Protein AF-A0A3C0HEJ2-F1 (afdb_monomer_lite)

pLDDT: mean 77.93, std 8.69, range [60.25, 93.19]

Structure (mmCIF, N/CA/C/O backbone):
data_AF-A0A3C0HEJ2-F1
#
_entry.id   AF-A0A3C0HEJ2-F1
#
loop_
_atom_site.group_PDB
_atom_site.id
_atom_site.type_symbol
_atom_site.label_atom_id
_atom_site.label_alt_id
_atom_site.label_comp_id
_atom_site.label_asym_id
_atom_site.label_entity_id
_atom_site.label_seq_id
_atom_site.pdbx_PDB_ins_code
_atom_site.Cartn_x
_atom_site.Cartn_y
_atom_site.Cartn_z
_atom_site.occupancy
_atom_site.B_iso_or_equiv
_atom_site.auth_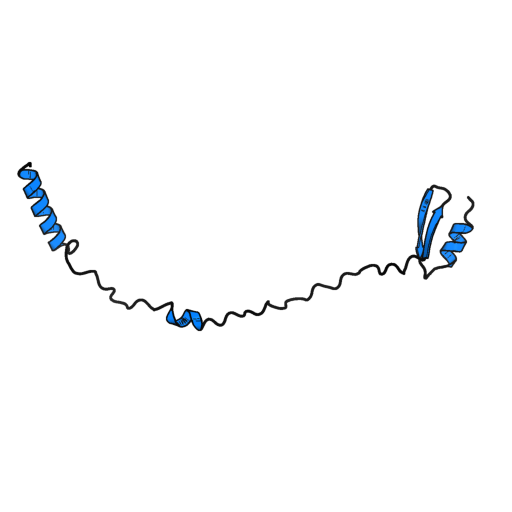seq_id
_atom_site.auth_comp_id
_atom_site.auth_asym_id
_atom_site.auth_atom_id
_atom_site.pdbx_PDB_model_num
ATOM 1 N N . MET A 1 1 ? 38.708 24.356 -61.699 1.00 60.25 1 MET A N 1
ATOM 2 C CA . MET A 1 1 ? 38.817 23.075 -60.959 1.00 60.25 1 MET A CA 1
ATOM 3 C C . MET A 1 1 ? 40.207 22.488 -61.201 1.00 60.25 1 MET A C 1
ATOM 5 O O . MET A 1 1 ? 40.634 22.448 -62.347 1.00 60.25 1 MET A O 1
ATOM 9 N N . ASN A 1 2 ? 40.955 22.125 -60.154 1.00 86.38 2 ASN A N 1
ATOM 10 C CA . ASN A 1 2 ? 42.351 21.679 -60.284 1.00 86.38 2 ASN A CA 1
ATOM 11 C C . ASN A 1 2 ? 42.428 20.319 -61.015 1.00 86.38 2 ASN A C 1
ATOM 13 O O . ASN A 1 2 ? 41.833 19.343 -60.558 1.00 86.38 2 ASN A O 1
ATOM 17 N N . ARG A 1 3 ? 43.152 20.247 -62.144 1.00 84.50 3 ARG A N 1
ATOM 18 C CA . ARG A 1 3 ? 43.225 19.048 -63.008 1.00 84.50 3 ARG A CA 1
ATOM 19 C C . ARG A 1 3 ? 43.754 17.811 -62.272 1.00 84.50 3 ARG A C 1
ATOM 21 O O . ARG A 1 3 ? 43.259 16.712 -62.502 1.00 84.50 3 ARG A O 1
ATOM 28 N N . ARG A 1 4 ? 44.702 17.989 -61.342 1.00 86.19 4 ARG A N 1
ATOM 29 C CA . ARG A 1 4 ? 45.237 16.892 -60.511 1.00 86.19 4 ARG A CA 1
ATOM 30 C C . ARG A 1 4 ? 44.167 16.292 -59.605 1.00 86.19 4 ARG A C 1
ATOM 32 O O . ARG A 1 4 ? 44.078 15.081 -59.460 1.00 86.19 4 ARG A O 1
ATOM 39 N N . LEU A 1 5 ? 43.324 17.153 -59.045 1.00 90.06 5 LEU A N 1
ATOM 40 C CA . LEU A 1 5 ? 42.261 16.763 -58.130 1.00 90.06 5 LEU A CA 1
ATOM 41 C C . LEU A 1 5 ? 41.130 16.031 -58.867 1.00 90.06 5 LEU A C 1
ATOM 43 O O . LEU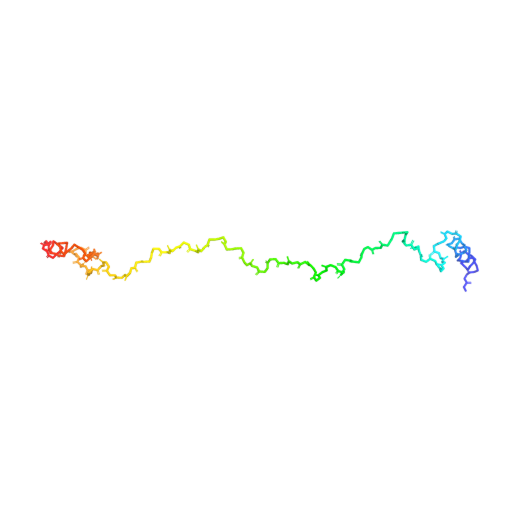 A 1 5 ? 40.588 15.061 -58.349 1.00 90.06 5 LEU A O 1
ATOM 47 N N . ALA A 1 6 ? 40.816 16.446 -60.097 1.00 90.56 6 ALA A N 1
ATOM 48 C CA . ALA A 1 6 ? 39.859 15.739 -60.948 1.00 90.56 6 ALA A CA 1
ATOM 49 C C . ALA A 1 6 ? 40.342 14.323 -61.307 1.00 90.56 6 ALA A C 1
ATOM 51 O O . ALA A 1 6 ? 39.577 13.370 -61.183 1.00 90.56 6 ALA A O 1
ATOM 52 N N . LYS A 1 7 ? 41.624 14.177 -61.671 1.00 93.19 7 LYS A N 1
ATOM 53 C CA . LYS A 1 7 ? 42.235 12.871 -61.955 1.00 93.19 7 LYS A CA 1
ATOM 54 C C . LYS A 1 7 ? 42.226 11.956 -60.725 1.00 93.19 7 LYS A C 1
ATOM 56 O O . LYS A 1 7 ? 41.737 10.837 -60.816 1.00 93.19 7 LYS A O 1
ATOM 61 N N . ALA A 1 8 ? 42.665 12.462 -59.571 1.00 91.88 8 ALA A N 1
ATOM 62 C CA . ALA A 1 8 ? 42.679 11.696 -58.323 1.00 91.88 8 ALA A CA 1
ATOM 63 C C . ALA A 1 8 ? 41.276 11.215 -57.910 1.00 91.88 8 ALA A C 1
ATOM 65 O O . ALA A 1 8 ? 41.119 10.097 -57.430 1.00 91.88 8 ALA A O 1
ATOM 66 N N . ARG A 1 9 ? 40.236 12.032 -58.131 1.00 91.62 9 ARG A N 1
ATOM 67 C CA . ARG A 1 9 ? 38.843 11.623 -57.891 1.00 91.62 9 ARG A CA 1
ATOM 68 C C . ARG A 1 9 ? 38.390 10.519 -58.843 1.00 91.62 9 ARG A C 1
ATOM 70 O O . ARG A 1 9 ? 37.745 9.581 -58.395 1.00 91.62 9 ARG A O 1
ATOM 77 N N . ALA A 1 10 ? 38.735 10.610 -60.126 1.00 92.31 10 ALA A N 1
ATOM 78 C CA . ALA A 1 10 ? 38.377 9.585 -61.104 1.00 92.31 10 ALA A CA 1
ATOM 79 C C . ALA A 1 10 ? 39.046 8.234 -60.792 1.00 92.31 10 ALA A C 1
ATOM 81 O O . ALA A 1 10 ? 38.383 7.199 -60.820 1.00 92.31 10 ALA A O 1
ATOM 82 N N . GLU A 1 11 ? 40.331 8.247 -60.431 1.00 93.12 11 GLU A N 1
ATOM 83 C CA . GLU A 1 11 ? 41.074 7.047 -60.018 1.00 93.12 11 GLU A CA 1
ATOM 84 C C . GLU A 1 11 ? 40.504 6.443 -58.727 1.00 93.12 11 GLU A C 1
ATOM 86 O O . GLU A 1 11 ? 40.335 5.228 -58.625 1.00 93.12 11 GLU A O 1
ATOM 91 N N . HIS A 1 12 ? 40.142 7.292 -57.760 1.00 92.62 12 HIS A N 1
ATOM 92 C CA . HIS A 1 12 ? 39.493 6.866 -56.523 1.00 92.62 12 HIS A CA 1
ATOM 93 C C . HIS A 1 12 ? 38.148 6.183 -56.803 1.00 92.62 12 HIS A C 1
ATOM 95 O O . HIS A 1 12 ? 37.885 5.106 -56.275 1.00 92.62 12 HIS A O 1
ATOM 101 N N . GLU A 1 13 ? 37.297 6.772 -57.643 1.00 90.19 13 GLU A N 1
ATOM 102 C CA . GLU A 1 13 ? 36.003 6.175 -57.992 1.00 90.19 13 GLU A CA 1
ATOM 103 C C . GLU A 1 13 ? 36.191 4.806 -58.660 1.00 90.19 13 GLU A C 1
ATOM 105 O O . GLU A 1 13 ? 35.573 3.830 -58.236 1.00 90.19 13 GLU A O 1
ATOM 110 N N . GLN A 1 14 ? 37.112 4.685 -59.623 1.00 91.00 14 GLN A N 1
ATOM 111 C CA . GLN A 1 14 ? 37.444 3.396 -60.247 1.00 91.00 14 GLN A CA 1
ATOM 112 C C . GLN A 1 14 ? 37.930 2.354 -59.228 1.00 91.00 14 GLN A C 1
ATOM 114 O O . GLN A 1 14 ? 37.561 1.179 -59.312 1.00 91.00 14 GLN A O 1
ATOM 119 N N . TYR A 1 15 ? 38.720 2.774 -58.239 1.00 90.06 15 TYR A N 1
ATOM 120 C CA . TYR A 1 15 ? 39.175 1.909 -57.154 1.00 90.06 15 TYR A CA 1
ATOM 121 C C . TYR A 1 15 ? 38.014 1.417 -56.277 1.00 90.06 15 TYR A C 1
ATOM 123 O O . TYR A 1 15 ? 37.927 0.224 -55.987 1.00 90.06 15 TYR A O 1
ATOM 131 N N . LEU A 1 16 ? 37.069 2.292 -55.920 1.00 88.06 16 LEU A N 1
ATOM 132 C CA . LEU A 1 16 ? 35.882 1.904 -55.152 1.00 88.06 16 LEU A CA 1
ATOM 133 C C . LEU A 1 16 ? 34.955 0.953 -55.922 1.00 88.06 16 LEU A C 1
ATOM 135 O O . LEU A 1 16 ? 34.350 0.072 -55.303 1.00 88.06 16 LEU A O 1
ATOM 139 N N . TYR A 1 17 ? 34.860 1.103 -57.248 1.00 86.50 17 TYR A N 1
ATOM 140 C CA . TYR A 1 17 ? 34.155 0.151 -58.113 1.00 86.50 17 TYR A CA 1
ATOM 141 C C . TYR A 1 17 ? 34.837 -1.219 -58.111 1.00 86.50 17 TYR A C 1
ATOM 143 O O . TYR A 1 17 ? 34.173 -2.237 -57.927 1.00 86.50 17 TYR A O 1
ATOM 151 N N . ARG A 1 18 ? 36.171 -1.261 -58.234 1.00 84.00 18 ARG A N 1
ATOM 152 C CA . ARG A 1 18 ? 36.948 -2.511 -58.166 1.00 84.00 18 ARG A CA 1
ATOM 153 C C . ARG A 1 18 ? 36.803 -3.221 -56.819 1.00 84.00 18 ARG A C 1
ATOM 155 O O . ARG A 1 18 ? 36.753 -4.445 -56.781 1.00 84.00 18 ARG A O 1
ATOM 162 N N . LEU A 1 19 ? 36.733 -2.464 -55.725 1.00 83.06 19 LEU A N 1
ATOM 163 C CA . LEU A 1 19 ? 36.504 -3.002 -54.382 1.00 83.06 19 LEU A CA 1
ATOM 164 C C . LEU A 1 19 ? 35.054 -3.456 -54.139 1.00 83.06 19 LEU A C 1
ATOM 166 O O . LEU A 1 19 ? 34.764 -4.012 -53.080 1.00 83.06 19 LEU A O 1
ATOM 170 N N . GLY A 1 20 ? 34.130 -3.197 -55.071 1.00 76.44 20 GLY A N 1
ATOM 171 C CA . GLY A 1 20 ? 32.710 -3.510 -54.902 1.00 76.44 20 GLY A CA 1
ATOM 172 C C . GLY A 1 20 ? 32.024 -2.679 -53.812 1.00 76.44 20 GLY A C 1
ATOM 173 O O . GLY A 1 20 ? 30.966 -3.067 -53.321 1.00 76.44 20 GLY A O 1
ATOM 174 N N . VAL A 1 21 ? 32.628 -1.553 -53.410 1.00 80.06 21 VAL A N 1
ATOM 175 C CA . VAL A 1 21 ? 32.044 -0.583 -52.465 1.00 80.06 21 VAL A CA 1
ATOM 176 C C . VAL A 1 21 ? 31.050 0.318 -53.194 1.00 80.06 21 VAL A C 1
ATOM 178 O O . VAL A 1 21 ? 29.984 0.627 -52.667 1.00 80.06 21 VAL A O 1
ATOM 181 N N . ARG A 1 22 ? 31.391 0.725 -54.423 1.00 68.31 22 ARG A N 1
ATOM 182 C CA . ARG A 1 22 ? 30.497 1.437 -55.342 1.00 68.31 22 ARG A CA 1
ATOM 183 C C . ARG A 1 22 ? 30.024 0.439 -56.400 1.00 68.31 22 ARG A C 1
ATOM 185 O O . ARG A 1 22 ? 30.833 -0.110 -57.135 1.00 68.31 22 ARG A O 1
ATOM 192 N N . GLY A 1 23 ? 28.725 0.155 -56.442 1.00 67.75 23 GLY A N 1
ATOM 193 C CA . GLY A 1 23 ? 28.132 -0.805 -57.375 1.00 67.75 23 GLY A CA 1
ATOM 194 C C . GLY A 1 23 ? 26.724 -1.220 -56.954 1.00 67.75 23 GLY A C 1
ATOM 195 O O . GLY A 1 23 ? 26.431 -1.340 -55.764 1.00 67.75 23 GLY A O 1
ATOM 196 N N . THR A 1 24 ? 25.838 -1.418 -57.931 1.00 64.12 24 THR A N 1
ATOM 197 C CA . THR A 1 24 ? 24.419 -1.760 -57.735 1.00 64.12 24 THR A CA 1
ATOM 198 C C . THR A 1 24 ? 24.258 -3.233 -57.361 1.00 64.12 24 THR A C 1
ATOM 200 O O . THR A 1 24 ? 23.747 -4.047 -58.121 1.00 64.12 24 THR A O 1
ATOM 203 N N . GLY A 1 25 ? 24.750 -3.605 -56.187 1.00 61.69 25 GLY A N 1
ATOM 204 C CA . GLY A 1 25 ? 24.675 -4.970 -55.696 1.00 61.69 25 GLY A CA 1
ATOM 205 C C . GLY A 1 25 ? 24.739 -4.965 -54.187 1.00 61.69 25 GLY A C 1
ATOM 206 O O . GLY A 1 25 ? 25.772 -5.294 -53.612 1.00 61.69 25 GLY A O 1
ATOM 207 N N . GLY A 1 26 ? 23.642 -4.558 -53.541 1.00 65.19 26 GLY A N 1
ATOM 208 C CA . GLY A 1 26 ? 23.495 -4.734 -52.101 1.00 65.19 26 GLY A CA 1
ATOM 209 C C . GLY A 1 26 ? 23.849 -6.176 -51.752 1.00 65.19 26 GLY A C 1
ATOM 210 O O . GLY A 1 26 ? 23.332 -7.104 -52.378 1.00 65.19 26 GLY A O 1
ATOM 211 N N . LYS A 1 27 ? 24.788 -6.361 -50.818 1.00 65.69 27 LYS A N 1
ATOM 212 C CA . LYS A 1 27 ? 25.201 -7.682 -50.342 1.00 65.69 27 LYS A CA 1
ATOM 213 C C . LYS A 1 27 ? 23.946 -8.392 -49.839 1.00 65.69 27 LYS A C 1
ATOM 215 O O . LYS A 1 27 ? 23.447 -8.082 -48.761 1.00 65.69 27 LYS A O 1
ATOM 220 N N . ARG A 1 28 ? 23.383 -9.280 -50.662 1.00 66.12 28 ARG A N 1
ATOM 221 C CA . ARG A 1 28 ? 22.208 -10.064 -50.288 1.00 66.12 28 ARG A CA 1
ATOM 222 C C . ARG A 1 28 ? 22.631 -10.931 -49.112 1.00 66.12 28 ARG A C 1
ATOM 224 O O . ARG A 1 28 ? 23.618 -11.657 -49.214 1.00 66.12 28 ARG A O 1
ATOM 231 N N . SER A 1 29 ? 21.926 -10.808 -47.991 1.00 70.38 29 SER A N 1
ATOM 232 C CA . SER A 1 29 ? 22.114 -11.723 -46.869 1.00 70.38 29 SER A CA 1
ATOM 233 C C . SER A 1 29 ? 21.922 -13.148 -47.388 1.00 70.38 29 SER A C 1
ATOM 235 O O . SER A 1 29 ? 20.889 -13.442 -47.985 1.00 70.38 29 SER A O 1
ATOM 237 N N . ILE A 1 30 ? 22.924 -14.011 -47.194 1.00 72.44 30 ILE A N 1
ATOM 238 C CA . ILE A 1 30 ? 22.880 -15.428 -47.605 1.00 72.44 30 ILE A CA 1
ATOM 239 C C . ILE A 1 30 ? 21.756 -16.163 -46.858 1.00 72.44 30 ILE A C 1
ATOM 241 O O . ILE A 1 30 ? 21.188 -17.126 -47.362 1.00 72.44 30 ILE A O 1
ATOM 245 N N . HIS A 1 31 ? 21.405 -15.668 -45.671 1.00 79.75 31 HIS A N 1
ATOM 246 C CA . HIS A 1 31 ? 20.387 -16.243 -44.809 1.00 79.75 31 HIS A CA 1
ATOM 247 C C . HIS A 1 31 ? 19.130 -15.376 -44.826 1.00 79.75 31 HIS A C 1
ATOM 249 O O . HIS A 1 31 ? 19.202 -14.147 -44.689 1.00 79.75 31 HIS A O 1
ATOM 255 N N . SER A 1 32 ? 17.973 -16.024 -44.957 1.00 80.69 32 SER A N 1
ATOM 256 C CA . SER A 1 32 ? 16.677 -15.386 -44.753 1.00 80.69 32 SER A CA 1
ATOM 257 C C . SER A 1 32 ? 16.536 -14.984 -43.287 1.00 80.69 32 SER A C 1
ATOM 259 O O . SER A 1 32 ? 16.643 -15.829 -42.398 1.00 80.69 32 SER A O 1
ATOM 261 N N . ILE A 1 33 ? 16.281 -13.703 -43.029 1.00 79.00 33 ILE A N 1
ATOM 262 C CA . ILE A 1 33 ? 15.958 -13.224 -41.684 1.00 79.00 33 ILE A CA 1
ATOM 263 C C . ILE A 1 33 ? 14.603 -13.835 -41.281 1.00 79.00 33 ILE A C 1
ATOM 265 O O . ILE A 1 33 ? 13.645 -13.697 -42.049 1.00 79.00 33 ILE A O 1
ATOM 269 N N . PRO A 1 34 ? 14.490 -14.496 -40.112 1.00 79.19 34 PRO A N 1
ATOM 270 C CA . PRO A 1 34 ? 13.214 -15.009 -39.630 1.00 79.19 34 PRO A CA 1
ATOM 271 C C . PRO A 1 34 ? 12.203 -13.875 -39.458 1.00 79.19 34 PRO A C 1
ATOM 273 O O . PRO A 1 34 ? 12.529 -12.804 -38.940 1.00 79.19 34 PRO A O 1
ATOM 276 N N . ASN A 1 35 ? 10.956 -14.099 -39.867 1.00 79.31 35 ASN A N 1
ATOM 277 C CA . ASN A 1 35 ? 9.902 -13.116 -39.664 1.00 79.31 35 ASN A CA 1
ATOM 278 C C . ASN A 1 35 ? 9.369 -13.199 -38.225 1.00 79.31 35 ASN A C 1
ATOM 280 O O . ASN A 1 35 ? 8.440 -13.945 -37.928 1.00 79.31 35 ASN A O 1
ATOM 284 N N . TYR A 1 36 ? 9.928 -12.380 -37.335 1.00 72.88 36 TYR A N 1
ATOM 285 C CA . TYR A 1 36 ? 9.529 -12.311 -35.924 1.00 72.88 36 TYR A CA 1
ATOM 286 C C . TYR A 1 36 ? 8.087 -11.825 -35.690 1.00 72.88 36 TYR A C 1
ATOM 288 O O . TYR A 1 36 ? 7.579 -11.933 -34.577 1.00 72.88 36 TYR A O 1
ATOM 296 N N . ARG A 1 37 ? 7.405 -11.302 -36.719 1.00 70.81 37 ARG A N 1
ATOM 297 C CA . ARG A 1 37 ? 6.006 -10.852 -36.623 1.00 70.81 37 ARG A CA 1
ATOM 298 C C . ARG A 1 37 ? 4.999 -11.972 -36.886 1.00 70.81 37 ARG A C 1
ATOM 300 O O . ARG A 1 37 ? 3.833 -11.799 -36.564 1.00 70.81 37 ARG A O 1
ATOM 307 N N . GLN A 1 38 ? 5.413 -13.109 -37.452 1.00 67.19 38 GLN A N 1
ATOM 308 C CA . GLN A 1 38 ? 4.483 -14.205 -37.763 1.00 67.19 38 GLN A CA 1
ATOM 309 C C . GLN A 1 38 ? 3.917 -14.881 -36.510 1.00 67.19 38 GLN A C 1
ATOM 311 O O . GLN A 1 38 ? 2.766 -15.300 -36.516 1.00 67.19 38 GLN A O 1
ATOM 316 N N . ASN A 1 39 ? 4.683 -14.904 -35.417 1.00 63.28 39 ASN A N 1
ATOM 317 C CA . ASN A 1 39 ? 4.284 -15.575 -34.179 1.00 63.28 39 ASN A CA 1
ATOM 318 C C . ASN A 1 39 ? 3.813 -14.607 -33.085 1.00 63.28 39 ASN A C 1
ATOM 320 O O . ASN A 1 39 ? 3.474 -15.058 -31.996 1.00 63.28 39 ASN A O 1
ATOM 324 N N . SER A 1 40 ? 3.754 -13.291 -33.338 1.00 62.66 40 SER A N 1
ATOM 325 C CA . SER A 1 40 ? 3.373 -12.316 -32.303 1.00 62.66 40 SER A CA 1
ATOM 326 C C . SER A 1 40 ? 1.931 -12.489 -31.822 1.00 62.66 40 SER A C 1
ATOM 328 O O . SER A 1 40 ? 1.640 -12.212 -30.666 1.00 62.66 40 SER A O 1
ATOM 330 N N . SER A 1 41 ? 1.036 -12.983 -32.684 1.00 63.38 41 SER A N 1
ATOM 331 C CA . SER A 1 41 ? -0.356 -13.295 -32.325 1.00 63.38 41 SER A CA 1
ATOM 332 C C . SER A 1 41 ? -0.542 -14.692 -31.719 1.00 63.38 41 SER A C 1
ATOM 334 O O . SER A 1 41 ? -1.630 -14.998 -31.248 1.00 63.38 41 SER A O 1
ATOM 336 N N . GLN A 1 42 ? 0.496 -15.538 -31.728 1.00 63.72 42 GLN A N 1
ATOM 337 C CA . GLN A 1 42 ? 0.491 -16.880 -31.127 1.00 63.72 42 GLN A CA 1
ATOM 338 C C . GLN A 1 42 ? 1.140 -16.920 -29.739 1.00 63.72 42 GLN A C 1
ATOM 340 O O . GLN A 1 42 ? 1.136 -17.966 -29.090 1.00 63.72 42 GLN A O 1
ATOM 345 N N . VAL A 1 43 ? 1.680 -15.797 -29.257 1.00 64.44 43 VAL A N 1
ATOM 346 C CA . VAL A 1 43 ? 2.150 -15.693 -27.876 1.00 64.44 43 VAL A CA 1
ATOM 347 C C . VAL A 1 43 ? 0.923 -15.621 -26.971 1.00 64.44 43 VAL A C 1
ATOM 349 O O . VAL A 1 43 ? 0.332 -14.561 -26.783 1.00 64.44 43 VAL A O 1
ATOM 352 N N . ILE A 1 44 ? 0.521 -16.769 -26.427 1.00 70.50 44 ILE A N 1
ATOM 353 C CA . ILE A 1 44 ? -0.507 -16.847 -25.390 1.00 70.50 44 ILE A CA 1
ATOM 354 C C . ILE A 1 44 ? 0.110 -16.261 -24.117 1.00 70.50 44 ILE A C 1
ATOM 356 O O . ILE A 1 44 ? 0.782 -16.958 -23.358 1.00 70.50 44 ILE A O 1
ATOM 360 N N . SER A 1 45 ? -0.063 -14.957 -23.899 1.00 69.50 45 SER A N 1
ATOM 361 C CA . SER A 1 45 ? 0.248 -14.354 -22.609 1.00 69.50 45 SER A CA 1
ATOM 362 C C . SER A 1 45 ? -0.764 -14.869 -21.591 1.00 69.50 45 SER A C 1
ATOM 364 O O . SER A 1 45 ? -1.976 -14.828 -21.818 1.00 69.50 45 SER A O 1
ATOM 366 N N . SER A 1 46 ? -0.285 -15.366 -20.452 1.00 69.12 46 SER A N 1
ATOM 367 C CA . SER A 1 46 ? -1.147 -15.615 -19.304 1.00 69.12 46 SER A CA 1
ATOM 368 C C . SER A 1 46 ? -1.646 -14.257 -18.802 1.00 69.12 46 SER A C 1
ATOM 370 O O . SER A 1 46 ? -1.034 -13.641 -17.938 1.00 69.12 46 SER A O 1
ATOM 372 N N . ASN A 1 47 ? -2.754 -13.765 -19.359 1.00 67.56 47 ASN A N 1
ATOM 373 C CA . ASN A 1 47 ? -3.440 -12.558 -18.881 1.00 67.56 47 ASN A CA 1
ATOM 374 C C . ASN A 1 47 ? -4.133 -12.789 -17.523 1.00 67.56 47 ASN A C 1
ATOM 376 O O . ASN A 1 47 ? -4.869 -11.934 -17.040 1.00 67.56 47 ASN A O 1
ATOM 380 N N . ALA A 1 48 ? -3.915 -13.956 -16.918 1.00 72.88 48 ALA A N 1
ATOM 381 C CA . ALA A 1 48 ? -4.259 -14.231 -15.543 1.00 72.88 48 ALA A CA 1
ATOM 382 C C . ALA A 1 48 ? -3.239 -13.542 -14.631 1.00 72.88 48 ALA A C 1
ATOM 384 O O . ALA A 1 48 ? -2.034 -13.781 -14.730 1.00 72.88 48 ALA A O 1
ATOM 385 N N . VAL A 1 49 ? -3.733 -12.707 -13.720 1.00 71.56 49 VAL A N 1
ATOM 386 C CA . VAL A 1 49 ? -2.951 -12.304 -12.552 1.00 71.56 49 VAL A CA 1
ATOM 387 C C . VAL A 1 49 ? -2.641 -13.594 -11.784 1.00 71.56 49 VAL A C 1
ATOM 389 O O . VAL A 1 49 ? -3.586 -14.312 -11.458 1.00 71.56 49 VAL A O 1
ATOM 392 N N . PRO A 1 50 ? -1.368 -13.950 -11.529 1.00 67.69 50 PRO A N 1
ATOM 393 C CA . PRO A 1 50 ? -1.061 -15.119 -10.719 1.00 67.69 50 PRO A CA 1
ATOM 394 C C . PRO A 1 50 ? -1.688 -14.910 -9.339 1.00 67.69 50 PRO A C 1
ATOM 396 O O . PRO A 1 50 ? -1.269 -14.022 -8.597 1.00 67.69 50 PRO A O 1
ATOM 399 N N . GLU A 1 51 ? -2.717 -15.693 -9.012 1.00 64.38 51 GLU A N 1
ATOM 400 C CA . GLU A 1 51 ? -3.428 -15.648 -7.730 1.00 64.38 51 GLU A CA 1
ATOM 401 C C . GLU A 1 51 ? -2.563 -16.257 -6.61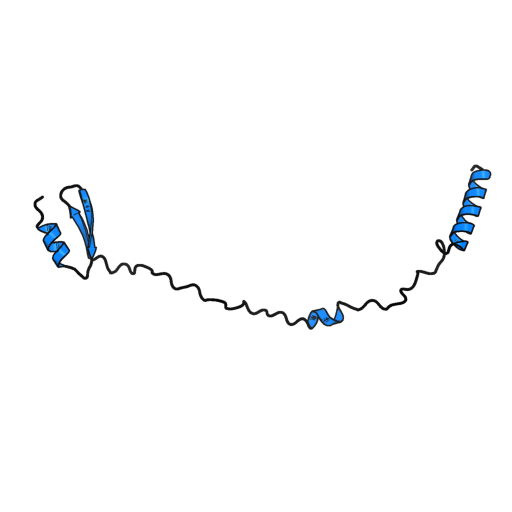4 1.00 64.38 51 GLU A C 1
ATOM 403 O O . GLU A 1 51 ? -2.905 -17.249 -5.978 1.00 64.38 51 GLU A O 1
ATOM 408 N N . ASN A 1 52 ? -1.399 -15.662 -6.367 1.00 65.50 52 ASN A N 1
ATOM 409 C CA . ASN A 1 52 ? -0.574 -15.980 -5.215 1.00 65.50 52 ASN A CA 1
ATOM 410 C C . ASN A 1 52 ? -1.014 -15.109 -4.038 1.00 65.50 52 ASN A C 1
ATOM 412 O O . ASN A 1 52 ? -0.453 -14.048 -3.778 1.00 65.50 52 ASN A O 1
ATOM 416 N N . GLY A 1 53 ? -2.022 -15.611 -3.322 1.00 65.31 53 GLY A N 1
ATOM 417 C CA . GLY A 1 53 ? -2.356 -15.195 -1.965 1.00 65.31 53 GLY A CA 1
ATOM 418 C C . GLY A 1 53 ? -3.337 -14.033 -1.899 1.00 65.31 53 GLY A C 1
ATOM 419 O O . GLY A 1 53 ? -2.956 -12.866 -1.947 1.00 65.31 53 GLY A O 1
ATOM 420 N N . THR A 1 54 ? -4.614 -14.348 -1.682 1.00 72.69 54 THR A N 1
ATOM 421 C CA . THR A 1 54 ? -5.563 -13.377 -1.128 1.00 72.69 54 THR A CA 1
ATOM 422 C C . THR A 1 54 ? -4.934 -12.705 0.091 1.00 72.69 54 THR A C 1
ATOM 424 O O . THR A 1 54 ? -4.377 -13.397 0.951 1.00 72.69 54 THR A O 1
ATOM 427 N N . ALA A 1 55 ? -5.017 -11.375 0.173 1.00 75.00 55 ALA A N 1
ATOM 428 C CA . ALA A 1 55 ? -4.502 -10.626 1.313 1.00 75.00 55 ALA A CA 1
ATOM 429 C C . ALA A 1 55 ? -5.005 -11.255 2.622 1.00 75.00 55 ALA A C 1
ATOM 431 O O . ALA A 1 55 ? -6.208 -11.474 2.790 1.00 75.00 55 ALA A O 1
ATOM 432 N N . ARG A 1 56 ? -4.081 -11.580 3.536 1.00 76.69 56 ARG A N 1
ATOM 433 C CA . ARG A 1 56 ? -4.426 -12.170 4.835 1.00 76.69 56 ARG A CA 1
ATOM 434 C C . ARG A 1 56 ? -5.447 -11.263 5.517 1.00 76.69 56 ARG A C 1
ATOM 436 O O . ARG A 1 56 ? -5.215 -10.061 5.638 1.00 76.69 56 ARG A O 1
ATOM 443 N N . SER A 1 57 ? -6.565 -11.837 5.957 1.00 80.12 57 SER A N 1
ATOM 444 C CA . SER A 1 57 ? -7.627 -11.092 6.632 1.00 80.12 57 SER A CA 1
ATOM 445 C C . SER A 1 57 ? -7.049 -10.298 7.806 1.00 80.12 57 SER A C 1
ATOM 447 O O . SER A 1 57 ? -6.464 -10.883 8.723 1.00 80.12 57 SER A O 1
ATOM 449 N N . ALA A 1 58 ? -7.199 -8.974 7.779 1.00 80.19 58 ALA A N 1
ATOM 450 C CA . ALA A 1 58 ? -6.761 -8.119 8.873 1.00 80.19 58 ALA A CA 1
ATOM 451 C C . ALA A 1 58 ? -7.639 -8.364 10.108 1.00 80.19 58 ALA A C 1
ATOM 453 O O . ALA A 1 58 ? -8.868 -8.386 10.009 1.00 80.19 58 ALA A O 1
ATOM 454 N N . VAL A 1 59 ? -7.017 -8.515 11.280 1.00 80.88 59 VAL A N 1
ATOM 455 C CA . VAL A 1 59 ? -7.736 -8.574 12.558 1.00 80.88 59 VAL A CA 1
ATOM 456 C C . VAL A 1 59 ? -8.244 -7.165 12.863 1.00 80.88 59 VAL A C 1
ATOM 458 O O . VAL A 1 59 ? -7.528 -6.333 13.416 1.00 80.88 59 VAL A O 1
ATOM 461 N N . LYS A 1 60 ? -9.469 -6.864 12.424 1.00 82.69 60 LYS A N 1
ATOM 462 C CA . LYS A 1 60 ? -10.134 -5.587 12.687 1.00 82.69 60 LYS A CA 1
ATOM 463 C C . LYS A 1 60 ? -10.936 -5.699 13.976 1.00 82.69 60 LYS A C 1
ATOM 465 O O . LYS A 1 60 ? -11.819 -6.545 14.092 1.00 82.69 60 LYS A O 1
ATOM 470 N N . TYR A 1 61 ? -10.659 -4.805 14.917 1.00 78.50 61 TYR A N 1
ATOM 471 C CA . TYR A 1 61 ? -11.483 -4.643 16.107 1.00 78.50 61 TYR A CA 1
ATOM 472 C C . TYR A 1 61 ? -12.930 -4.296 15.710 1.00 78.50 61 TYR A C 1
ATOM 474 O O . TYR A 1 61 ? -13.162 -3.348 14.958 1.00 78.50 61 TYR A O 1
ATOM 482 N N . THR A 1 62 ? -13.908 -5.065 16.197 1.00 78.12 62 THR A N 1
ATOM 483 C CA . THR A 1 62 ? -15.324 -4.966 15.785 1.00 78.12 62 THR A CA 1
ATOM 484 C C . THR A 1 62 ? -16.106 -3.870 16.517 1.00 78.12 62 THR A C 1
ATOM 486 O O . THR A 1 62 ? -17.299 -3.709 16.276 1.00 78.12 62 THR A O 1
ATOM 489 N N . GLY A 1 63 ? -15.465 -3.116 17.421 1.00 77.56 63 GLY A N 1
ATOM 490 C CA . GLY A 1 63 ? -16.104 -2.038 18.187 1.00 77.56 63 GLY A CA 1
ATOM 491 C C . GLY A 1 63 ? -16.952 -2.510 19.372 1.00 77.56 63 GLY A C 1
ATOM 492 O O . GLY A 1 63 ? -17.371 -1.690 20.180 1.00 77.56 63 GLY A O 1
ATOM 493 N N . ASN A 1 64 ? -17.177 -3.820 19.503 1.00 77.25 64 ASN A N 1
ATOM 494 C CA . ASN A 1 64 ? -18.114 -4.395 20.466 1.00 77.25 64 ASN A CA 1
ATOM 495 C C . ASN A 1 64 ? -17.480 -4.916 21.759 1.00 77.25 64 ASN A C 1
ATOM 497 O O . ASN A 1 64 ? -18.209 -5.297 22.670 1.00 77.25 64 ASN A O 1
ATOM 501 N N . GLU A 1 65 ? -16.156 -4.975 21.870 1.00 79.31 65 GLU A N 1
ATOM 502 C CA . GLU A 1 65 ? -15.547 -5.589 23.055 1.00 79.31 65 GLU A CA 1
ATOM 503 C C . GLU A 1 65 ? -15.394 -4.615 24.221 1.00 79.31 65 GLU A C 1
ATOM 505 O O . GLU A 1 65 ? -15.243 -5.069 25.345 1.00 79.31 65 GLU A O 1
ATOM 510 N N . ILE A 1 66 ? -15.460 -3.302 23.996 1.00 82.19 66 ILE A N 1
ATOM 511 C CA . ILE A 1 66 ? -15.400 -2.278 25.044 1.00 82.19 66 ILE A CA 1
ATOM 512 C C . ILE A 1 66 ? -16.834 -1.921 25.446 1.00 82.19 66 ILE A C 1
ATOM 514 O O . ILE A 1 66 ? -17.632 -1.491 24.616 1.00 82.19 66 ILE A O 1
ATOM 518 N N . ALA A 1 67 ? -17.162 -2.107 26.724 1.00 83.00 67 ALA A N 1
ATOM 519 C CA . ALA A 1 67 ? -18.435 -1.687 27.305 1.00 83.00 67 ALA A CA 1
ATOM 520 C C . ALA A 1 67 ? -18.440 -0.203 27.692 1.00 83.00 67 ALA A C 1
ATOM 522 O O . ALA A 1 67 ? -19.488 0.434 27.650 1.00 83.00 67 ALA A O 1
ATOM 523 N N . GLY A 1 68 ? -17.283 0.359 28.043 1.00 83.69 68 GLY A N 1
ATOM 524 C CA . GLY A 1 68 ? -17.166 1.770 28.394 1.00 83.69 68 GLY A CA 1
ATOM 525 C C . GLY A 1 68 ? -15.750 2.167 28.795 1.00 83.69 68 GLY A C 1
ATOM 526 O O . GLY A 1 68 ? -14.863 1.323 28.923 1.00 83.69 68 GLY A O 1
ATOM 527 N N . ILE A 1 69 ? -15.544 3.469 28.987 1.00 84.25 69 ILE A N 1
ATOM 528 C CA . ILE A 1 69 ? -14.291 4.046 29.484 1.00 84.25 69 ILE A CA 1
ATOM 529 C C . ILE A 1 69 ? -14.587 4.675 30.842 1.00 84.25 69 ILE A C 1
ATOM 531 O O . ILE A 1 69 ? -15.474 5.520 30.947 1.00 84.25 69 ILE A O 1
ATOM 535 N N . VAL A 1 70 ? -13.850 4.270 31.876 1.00 83.31 70 VAL A N 1
ATOM 536 C CA . VAL A 1 70 ? -14.013 4.803 33.235 1.00 83.31 70 VAL A CA 1
ATOM 537 C C . VAL A 1 70 ? -12.877 5.766 33.567 1.00 83.31 70 VAL A C 1
ATOM 539 O O . VAL A 1 70 ? -11.711 5.502 33.270 1.00 83.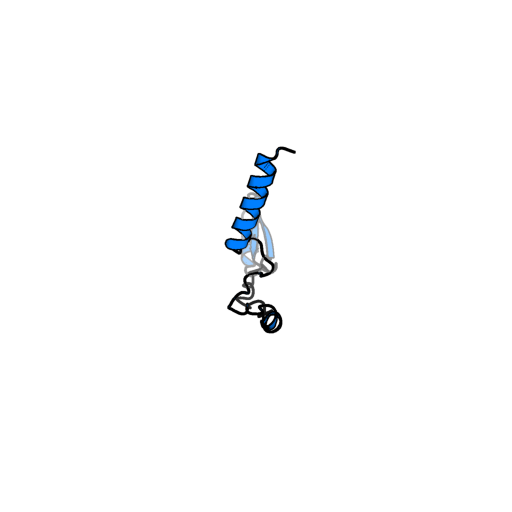31 70 VAL A O 1
ATOM 542 N N . THR A 1 71 ? -13.225 6.889 34.201 1.00 78.94 71 THR A N 1
ATOM 543 C CA . THR A 1 71 ? -12.279 7.857 34.765 1.00 78.94 71 THR A CA 1
ATOM 544 C C . THR A 1 71 ? -11.887 7.440 36.181 1.00 78.94 71 THR A C 1
ATOM 546 O O . THR A 1 71 ? -12.716 7.387 37.099 1.00 78.94 71 THR A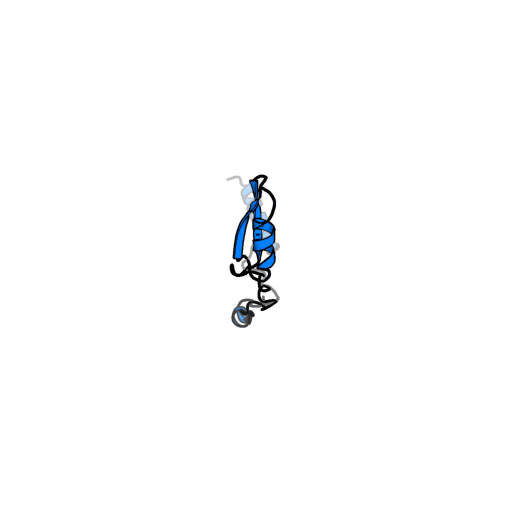 O 1
ATOM 549 N N . THR A 1 72 ? -10.607 7.138 36.370 1.00 79.62 72 THR A N 1
ATOM 550 C CA . THR A 1 72 ? -10.050 6.793 37.688 1.00 79.62 72 THR A CA 1
ATOM 551 C C . THR A 1 72 ? -9.734 8.045 38.520 1.00 79.62 72 THR A C 1
ATOM 553 O O . THR A 1 72 ? -9.718 9.161 38.000 1.00 79.62 72 THR A O 1
ATOM 556 N N . HIS A 1 73 ? -9.467 7.869 39.821 1.00 71.94 73 HIS A N 1
ATOM 557 C CA . HIS A 1 73 ? -9.162 8.956 40.770 1.00 71.94 73 HIS A CA 1
ATOM 558 C C . HIS A 1 73 ? -7.943 9.819 40.374 1.00 71.94 73 HIS A C 1
ATOM 560 O O . HIS A 1 73 ? -7.844 10.972 40.777 1.00 71.94 73 HIS A O 1
ATOM 566 N N . LYS A 1 74 ? -7.037 9.308 39.529 1.00 70.94 74 LYS A N 1
ATOM 567 C CA . LYS 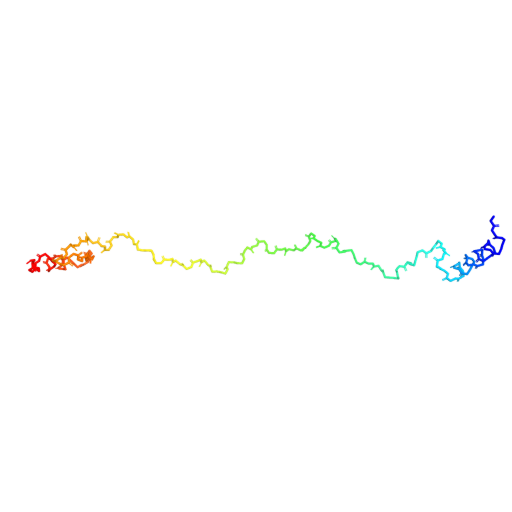A 1 74 ? -5.862 10.047 39.039 1.00 70.94 74 LYS A CA 1
ATOM 568 C C . LYS A 1 74 ? -5.878 10.176 37.517 1.00 70.94 74 LYS A C 1
ATOM 570 O O . LYS A 1 74 ? -4.981 9.660 36.862 1.00 70.94 74 LYS A O 1
ATOM 575 N N . SER A 1 75 ? -6.954 10.774 36.989 1.00 74.56 75 SER A N 1
ATOM 576 C CA . SER A 1 75 ? -7.179 11.190 35.585 1.00 74.56 75 SER A CA 1
ATOM 577 C C . SER A 1 75 ? -6.916 10.163 34.468 1.00 74.56 75 SER A C 1
ATOM 579 O O . SER A 1 75 ? -7.088 10.487 33.294 1.00 74.56 75 SER A O 1
ATOM 581 N N . ASN A 1 76 ? -6.575 8.915 34.791 1.00 78.06 76 ASN A N 1
ATOM 582 C CA . ASN A 1 76 ? -6.353 7.865 33.807 1.00 78.06 76 ASN A CA 1
ATOM 583 C C . ASN A 1 76 ? -7.693 7.327 33.305 1.00 78.06 76 ASN A C 1
ATOM 585 O O . ASN A 1 76 ? -8.605 7.056 34.098 1.00 78.06 76 ASN A O 1
ATOM 589 N N . LEU A 1 77 ? -7.773 7.145 31.988 1.00 83.06 77 LEU A N 1
ATOM 590 C CA . LEU A 1 77 ? -8.891 6.521 31.296 1.00 83.06 77 LEU A CA 1
ATOM 591 C C . LEU A 1 77 ? -8.613 5.026 31.157 1.00 83.06 77 LEU A C 1
ATOM 593 O O . LEU A 1 77 ? -7.634 4.632 30.524 1.00 83.06 77 LEU A O 1
ATOM 597 N N . MET A 1 78 ? -9.472 4.201 31.748 1.00 83.88 78 MET A N 1
ATOM 598 C CA . MET A 1 78 ? -9.351 2.747 31.692 1.00 83.88 78 MET A CA 1
ATOM 599 C C . MET A 1 78 ? -10.480 2.161 30.832 1.00 83.88 78 MET A C 1
ATOM 601 O O . MET A 1 78 ? -11.652 2.382 31.158 1.00 83.88 78 MET A O 1
ATOM 605 N N . PRO A 1 79 ? -10.170 1.430 29.742 1.00 86.31 79 PRO A N 1
ATOM 606 C CA . PRO A 1 79 ? -11.184 0.739 28.959 1.00 86.31 79 PRO A CA 1
ATOM 607 C C . PRO A 1 79 ? -11.669 -0.503 29.708 1.00 86.31 79 PRO A C 1
ATOM 609 O O . PRO A 1 79 ? -10.870 -1.311 30.180 1.00 86.31 79 PRO A O 1
ATOM 612 N N . ILE A 1 80 ? -12.985 -0.670 29.788 1.00 85.44 80 ILE A N 1
ATOM 613 C CA . ILE A 1 80 ? -13.622 -1.838 30.394 1.00 85.44 80 ILE A CA 1
ATOM 614 C C . ILE A 1 80 ? -14.199 -2.703 29.292 1.00 85.44 80 ILE A C 1
ATOM 616 O O . ILE A 1 80 ? -14.928 -2.220 28.422 1.00 85.44 80 ILE A O 1
ATOM 620 N N . ARG A 1 81 ? -13.869 -3.992 29.329 1.00 86.88 81 ARG A N 1
ATOM 621 C CA . ARG A 1 81 ? -14.378 -4.947 28.356 1.00 86.88 81 ARG A CA 1
ATOM 622 C C . ARG A 1 81 ? -15.809 -5.387 28.688 1.00 86.88 81 ARG A C 1
ATOM 624 O O . ARG A 1 81 ? -16.192 -5.455 29.850 1.00 86.88 81 ARG A O 1
ATOM 631 N N . ARG A 1 82 ? -16.599 -5.707 27.661 1.00 83.00 82 ARG A N 1
ATOM 632 C CA . ARG A 1 82 ? -18.003 -6.144 27.762 1.00 83.00 82 ARG A CA 1
ATOM 633 C C . ARG A 1 82 ? -18.167 -7.512 28.418 1.00 83.00 82 ARG A C 1
ATOM 635 O O . ARG A 1 82 ? -19.186 -7.758 29.051 1.00 83.00 82 ARG A O 1
ATOM 642 N N . ASP A 1 83 ? -17.179 -8.384 28.269 1.00 83.12 83 ASP A N 1
ATOM 643 C CA . ASP A 1 83 ? -17.154 -9.723 28.861 1.00 83.12 83 ASP A CA 1
ATOM 644 C C . ASP A 1 83 ? -16.878 -9.717 30.372 1.00 83.12 83 ASP A C 1
ATOM 646 O O . ASP A 1 83 ? -17.205 -10.690 31.046 1.00 83.12 83 ASP A O 1
ATOM 650 N N . ASN A 1 84 ? -16.325 -8.629 30.919 1.00 83.75 84 ASN A N 1
ATOM 651 C CA . ASN A 1 84 ? -16.017 -8.510 32.340 1.00 83.75 84 ASN A CA 1
ATOM 652 C C . ASN A 1 84 ? -16.767 -7.335 33.000 1.00 83.75 84 ASN A C 1
ATOM 654 O O . ASN A 1 84 ? -16.172 -6.281 33.252 1.00 83.75 84 ASN A O 1
ATOM 658 N N . PRO A 1 85 ? -18.062 -7.505 33.329 1.00 80.06 85 PRO A N 1
ATOM 659 C CA . PRO A 1 85 ? -18.837 -6.474 34.017 1.00 80.06 85 PRO A CA 1
ATOM 660 C C . PRO A 1 85 ? -18.338 -6.203 35.446 1.00 80.06 85 PRO A C 1
ATOM 662 O O . PRO A 1 85 ? -18.550 -5.106 35.961 1.00 80.06 85 PRO A O 1
ATOM 665 N N . GLN A 1 86 ? -17.632 -7.151 36.077 1.00 83.50 86 GLN A N 1
ATOM 666 C CA . GLN A 1 86 ? -17.089 -6.977 37.427 1.00 83.50 86 GLN A CA 1
ATOM 667 C C . GLN A 1 86 ? -16.025 -5.872 37.475 1.00 83.50 86 GLN A C 1
ATOM 669 O O . GLN A 1 86 ? -16.004 -5.080 38.412 1.00 83.50 86 GLN A O 1
ATOM 674 N N . ALA A 1 87 ? -15.225 -5.722 36.414 1.00 82.19 87 ALA A N 1
ATOM 675 C CA . ALA A 1 87 ? -14.238 -4.647 36.320 1.00 82.19 87 ALA A CA 1
ATOM 676 C C . ALA A 1 87 ? -14.868 -3.240 36.377 1.00 82.19 87 ALA A C 1
ATOM 678 O O . ALA A 1 87 ? -14.222 -2.302 36.845 1.00 82.19 87 ALA A O 1
ATOM 679 N N . ALA A 1 88 ? -16.124 -3.076 35.939 1.00 82.81 88 ALA A N 1
ATOM 680 C CA . ALA A 1 88 ? -16.851 -1.811 36.078 1.00 82.81 88 ALA A CA 1
ATOM 681 C C . ALA A 1 88 ? -17.210 -1.512 37.534 1.00 82.81 88 ALA A C 1
ATOM 683 O O . ALA A 1 88 ? -17.052 -0.378 37.987 1.00 82.81 88 ALA A O 1
ATOM 684 N N . VAL A 1 89 ? -17.649 -2.534 38.269 1.00 84.75 89 VAL A N 1
ATOM 685 C CA . VAL A 1 89 ? -17.985 -2.429 39.692 1.00 84.75 89 VAL A CA 1
ATOM 686 C C . VAL A 1 89 ? -16.736 -2.133 40.515 1.00 84.75 89 VAL A C 1
ATOM 688 O O . VAL A 1 89 ? -16.755 -1.232 41.355 1.00 84.75 89 VAL A O 1
ATOM 691 N N . ASP A 1 90 ? -15.636 -2.825 40.229 1.00 83.44 90 ASP A N 1
ATOM 692 C CA . ASP A 1 90 ? -14.368 -2.636 40.930 1.00 83.44 90 ASP A CA 1
ATOM 693 C C . ASP A 1 90 ? -13.826 -1.223 40.689 1.00 83.44 90 ASP A C 1
ATOM 695 O O . ASP A 1 90 ? -13.486 -0.525 41.642 1.00 83.44 90 ASP A O 1
ATOM 699 N N . ALA A 1 91 ? -13.839 -0.752 39.434 1.00 82.50 91 ALA A N 1
ATOM 700 C CA . ALA A 1 91 ? -13.413 0.601 39.078 1.00 82.50 91 ALA A CA 1
ATOM 701 C C . ALA A 1 91 ? -14.286 1.694 39.719 1.00 82.50 91 ALA A C 1
ATOM 703 O O . ALA A 1 91 ? -13.774 2.752 40.087 1.00 82.50 91 ALA A O 1
ATOM 704 N N . ALA A 1 92 ? -15.593 1.450 39.866 1.00 81.12 92 ALA A N 1
ATOM 705 C CA . ALA A 1 92 ? -16.511 2.368 40.538 1.00 81.12 92 ALA A CA 1
ATOM 706 C C . ALA A 1 92 ? -16.330 2.376 42.065 1.00 81.12 92 ALA A C 1
ATOM 708 O O . ALA A 1 92 ? -16.519 3.416 42.694 1.00 81.12 92 ALA A O 1
ATOM 709 N N . SER A 1 93 ? -15.947 1.236 42.644 1.00 83.56 93 SER A N 1
ATOM 710 C CA . SER A 1 93 ? -15.776 1.049 44.091 1.00 83.56 93 SER A CA 1
ATOM 711 C C . SER A 1 93 ? -14.402 1.487 44.605 1.00 83.56 93 SER A C 1
ATOM 713 O O . SER A 1 93 ? -14.195 1.560 45.819 1.00 83.56 93 SER A O 1
ATOM 715 N N . MET A 1 94 ? -13.447 1.781 43.713 1.00 79.06 94 MET A N 1
ATOM 716 C CA . MET A 1 94 ? -12.163 2.361 44.105 1.00 79.06 94 MET A CA 1
ATOM 717 C C . MET A 1 94 ? -12.399 3.667 44.865 1.00 79.06 94 MET A C 1
ATOM 719 O O . MET A 1 94 ? -13.156 4.531 44.420 1.00 79.06 94 MET A O 1
ATOM 723 N N . ARG A 1 95 ? -11.714 3.826 46.002 1.00 72.69 95 ARG A N 1
ATOM 724 C CA . ARG A 1 95 ? -11.724 5.089 46.746 1.00 72.69 95 ARG A CA 1
ATOM 725 C C . ARG A 1 95 ? -11.200 6.200 45.832 1.00 72.69 95 ARG A C 1
ATOM 727 O O . ARG A 1 95 ? -10.041 6.162 45.410 1.00 72.69 95 ARG A O 1
ATOM 734 N N . ARG A 1 96 ? -12.106 7.110 45.477 1.00 66.81 96 ARG A N 1
ATOM 735 C CA . ARG A 1 96 ? -11.799 8.422 44.904 1.00 66.81 96 ARG A CA 1
ATOM 736 C C . ARG A 1 96 ? -11.365 9.395 46.002 1.00 66.81 96 ARG A C 1
ATOM 738 O O . ARG A 1 96 ? -11.284 8.961 47.171 1.00 66.81 96 ARG A O 1
#

Secondary structure (DSSP, 8-state):
--HHHHHHHHHHHHHHHHTTSSSS-----SSPPP-TTTTTTT-----S-----PPPPP----S-SEEEEEE-TTS-EEEEETT-THHHHHHHHS--

Foldseek 3Di:
DDPVVVVVVVVVVVVCVVVVVDDDDDPPDPDDDDDPVVCPVVPPDPPDDPPPDDDDDDPDDPPQQFPDWDQAPVRDTDTDGPVCVVVVVVRVPPDD

Radius of gyration: 45.54 Å; chains: 1; bounding box: 64×40×110 Å

Sequence (96 aa):
MNRRLAKARAEHEQYLYRLGVRGTGGKRSIHSIPNYRQNSSQVISSNAVPENGTARSAVKYTGNEIAGIVTTHKSNLMPIRRDNPQAAVDAASMRR